Protein AF-A0A0F9DH88-F1 (afdb_monomer_lite)

Sequence (109 aa):
MDGSSNDLLNVPAGAGATTSATDVELRAWVEDVTGGRITGWTQISGGNRCRSWAVKLDGAGPAQAYLRYQPPRPPSAEPYTVWREARIYRAISQGAVSAPKIMAVHQHH

Structure (mmCIF, N/CA/C/O backbone):
data_AF-A0A0F9DH88-F1
#
_entry.id   AF-A0A0F9DH88-F1
#
loop_
_atom_site.group_PDB
_atom_site.id
_atom_site.type_symbol
_atom_site.label_atom_id
_atom_site.label_alt_id
_atom_site.label_comp_id
_atom_site.label_asym_id
_atom_site.label_entity_id
_atom_site.label_seq_id
_atom_site.pdbx_PDB_ins_code
_atom_site.Cartn_x
_atom_site.Cartn_y
_atom_site.Cartn_z
_atom_site.occupancy
_atom_site.B_iso_or_equiv
_atom_site.auth_seq_id
_atom_site.auth_comp_id
_atom_site.auth_asym_id
_atom_site.auth_atom_id
_atom_site.pdbx_PDB_model_num
ATOM 1 N N . MET A 1 1 ? 39.513 -44.204 -30.984 1.00 46.72 1 MET A N 1
ATOM 2 C CA . MET A 1 1 ? 40.817 -43.589 -30.688 1.00 46.72 1 MET A CA 1
ATOM 3 C C . MET A 1 1 ? 41.009 -42.557 -31.779 1.00 46.72 1 MET A C 1
ATOM 5 O O . MET A 1 1 ? 41.108 -42.960 -32.925 1.00 46.72 1 MET A O 1
ATOM 9 N N . ASP A 1 2 ? 40.818 -41.259 -31.583 1.00 38.81 2 ASP A N 1
ATOM 10 C CA . ASP A 1 2 ? 40.855 -40.415 -30.384 1.00 38.81 2 ASP A CA 1
ATOM 11 C C . ASP A 1 2 ? 39.871 -39.253 -30.631 1.00 38.81 2 ASP A C 1
ATOM 13 O O . ASP A 1 2 ? 39.606 -38.896 -31.772 1.00 38.81 2 ASP A O 1
ATOM 17 N N . GLY A 1 3 ? 39.129 -38.760 -29.649 1.00 34.03 3 GLY A N 1
ATOM 18 C CA . GLY A 1 3 ? 39.657 -37.889 -28.608 1.00 34.03 3 GLY A CA 1
ATOM 19 C C . GLY A 1 3 ? 38.814 -36.615 -28.641 1.00 34.03 3 GLY A C 1
ATOM 20 O O . GLY A 1 3 ? 39.105 -35.682 -29.380 1.00 34.03 3 GLY A O 1
ATOM 21 N N . SER A 1 4 ? 37.704 -36.639 -27.906 1.00 44.72 4 SER A N 1
ATOM 22 C CA . SER A 1 4 ? 36.816 -35.501 -27.695 1.00 44.72 4 SER A CA 1
ATOM 23 C C . SER A 1 4 ? 37.589 -34.302 -27.144 1.00 44.72 4 SER A C 1
ATOM 25 O O . SER A 1 4 ? 38.230 -34.425 -26.105 1.00 44.72 4 SER A O 1
ATOM 27 N N . SER A 1 5 ? 37.429 -33.135 -27.765 1.00 40.72 5 SER A N 1
ATOM 28 C CA . SER A 1 5 ? 37.581 -31.846 -27.087 1.00 40.72 5 SER A CA 1
ATOM 29 C C . SER A 1 5 ? 36.367 -31.000 -27.433 1.00 40.72 5 SER A C 1
ATOM 31 O O . SER A 1 5 ? 36.267 -30.417 -28.509 1.00 40.72 5 SER A O 1
ATOM 33 N N . ASN A 1 6 ? 35.396 -31.033 -26.525 1.00 38.16 6 ASN A N 1
ATOM 34 C CA . ASN A 1 6 ? 34.231 -30.167 -26.531 1.00 38.16 6 ASN A CA 1
ATOM 35 C C . ASN A 1 6 ? 34.643 -28.917 -25.745 1.00 38.16 6 ASN A C 1
ATOM 37 O O . ASN A 1 6 ? 34.663 -28.936 -24.513 1.00 38.16 6 ASN A O 1
ATOM 41 N N . ASP A 1 7 ? 35.059 -27.873 -26.457 1.00 39.53 7 ASP A N 1
ATOM 42 C CA . ASP A 1 7 ? 35.441 -26.601 -25.853 1.00 39.53 7 ASP A CA 1
ATOM 43 C C . ASP A 1 7 ? 34.192 -25.887 -25.306 1.00 39.53 7 ASP A C 1
ATOM 45 O O . ASP A 1 7 ? 33.363 -25.355 -26.041 1.00 39.53 7 ASP A O 1
ATOM 49 N N . LEU A 1 8 ? 34.057 -25.959 -23.980 1.00 42.81 8 LEU A N 1
ATOM 50 C CA . LEU A 1 8 ? 33.535 -24.929 -23.077 1.00 42.81 8 LEU A CA 1
ATOM 51 C C . LEU A 1 8 ? 32.306 -24.138 -23.558 1.00 42.81 8 LEU A C 1
ATOM 53 O O . LEU A 1 8 ? 32.341 -22.920 -23.734 1.00 42.81 8 LEU A O 1
ATOM 57 N N . LEU A 1 9 ? 31.161 -24.818 -23.608 1.00 39.22 9 LEU A N 1
ATOM 58 C CA . LEU A 1 9 ? 29.888 -24.170 -23.312 1.00 39.22 9 LEU A CA 1
ATOM 59 C C . LEU A 1 9 ? 29.645 -24.196 -21.799 1.00 39.22 9 LEU A C 1
ATOM 61 O O . LEU A 1 9 ? 29.706 -25.249 -21.170 1.00 39.22 9 LEU A O 1
ATOM 65 N N . ASN A 1 10 ? 29.241 -23.031 -21.288 1.00 40.56 10 ASN A N 1
ATOM 66 C CA . ASN A 1 10 ? 28.396 -22.844 -20.110 1.00 40.56 10 ASN A CA 1
ATOM 67 C C . ASN A 1 10 ? 29.071 -22.812 -18.729 1.00 40.56 10 ASN A C 1
ATOM 69 O O . ASN A 1 10 ? 29.137 -23.837 -18.065 1.00 40.56 10 ASN A O 1
ATOM 73 N N . VAL A 1 11 ? 29.375 -21.600 -18.243 1.00 45.62 11 VAL A N 1
ATOM 74 C CA . VAL A 1 11 ? 28.784 -21.080 -16.989 1.00 45.62 11 VAL A CA 1
ATOM 75 C C . VAL A 1 11 ? 28.730 -19.541 -17.048 1.00 45.62 11 VAL A C 1
ATOM 77 O O . VAL A 1 11 ? 29.782 -18.903 -17.072 1.00 45.62 11 VAL A O 1
ATOM 80 N N . PRO A 1 12 ? 27.544 -18.915 -16.941 1.00 35.50 12 PRO A N 1
ATOM 81 C CA . PRO A 1 12 ? 27.421 -17.718 -16.127 1.00 35.50 12 PRO A CA 1
ATOM 82 C C . PRO A 1 12 ? 26.627 -18.048 -14.863 1.00 35.50 12 PRO A C 1
ATOM 84 O O . PRO A 1 12 ? 25.489 -18.513 -14.890 1.00 35.50 12 PRO A O 1
ATOM 87 N N . ALA A 1 13 ? 27.297 -17.815 -13.740 1.00 38.81 13 ALA A N 1
ATOM 88 C CA . ALA A 1 13 ? 26.762 -17.883 -12.398 1.00 38.81 13 ALA A CA 1
ATOM 89 C C . ALA A 1 13 ? 25.642 -16.847 -12.200 1.00 38.81 13 ALA A C 1
ATOM 91 O O . ALA A 1 13 ? 25.772 -15.704 -12.633 1.00 38.81 13 ALA A O 1
ATOM 92 N N . GLY A 1 14 ? 24.591 -17.229 -11.469 1.00 31.64 14 GLY A N 1
ATOM 93 C CA . GLY A 1 14 ? 23.650 -16.283 -10.860 1.00 31.64 14 GLY A CA 1
ATOM 94 C C . GLY A 1 14 ? 22.184 -16.561 -11.171 1.00 31.64 14 GLY A C 1
ATOM 95 O O . GLY A 1 14 ? 21.609 -15.988 -12.089 1.00 31.64 14 GLY A O 1
ATOM 96 N N . ALA A 1 15 ? 21.561 -17.410 -10.358 1.00 38.72 15 ALA A N 1
ATOM 97 C CA . ALA A 1 15 ? 20.118 -17.587 -10.315 1.00 38.72 15 ALA A CA 1
ATOM 98 C C . ALA A 1 15 ? 19.390 -16.282 -9.919 1.00 38.72 15 ALA A C 1
ATOM 100 O O . ALA A 1 15 ? 19.767 -15.632 -8.945 1.00 38.72 15 ALA A O 1
ATOM 101 N N . GLY A 1 16 ? 18.303 -15.967 -10.635 1.00 37.59 16 GLY A N 1
ATOM 102 C CA . GLY A 1 16 ? 17.187 -15.162 -10.125 1.00 37.59 16 GLY A CA 1
ATOM 103 C C . GLY A 1 16 ? 17.172 -13.672 -10.476 1.00 37.59 16 GLY A C 1
ATOM 104 O O . GLY A 1 16 ? 17.154 -12.835 -9.580 1.00 37.59 16 GLY A O 1
ATOM 105 N N . ALA A 1 17 ? 17.083 -13.310 -11.759 1.00 44.44 17 ALA A N 1
ATOM 106 C CA . ALA A 1 17 ? 16.547 -11.996 -12.121 1.00 44.44 17 ALA A CA 1
ATOM 107 C C . ALA A 1 17 ? 15.016 -12.023 -11.964 1.00 44.44 17 ALA A C 1
ATOM 109 O O . ALA A 1 17 ? 14.288 -12.234 -12.931 1.00 44.44 17 ALA A O 1
ATOM 110 N N . THR A 1 18 ? 14.509 -11.867 -10.739 1.00 62.09 18 THR A N 1
ATOM 111 C CA . THR A 1 18 ? 13.068 -11.693 -10.516 1.00 62.09 18 THR A CA 1
ATOM 112 C C . THR A 1 18 ? 12.672 -10.339 -11.104 1.00 62.09 18 THR A C 1
ATOM 114 O O . THR A 1 18 ? 13.226 -9.307 -10.723 1.00 62.09 18 THR A O 1
ATOM 117 N N . THR A 1 19 ? 11.778 -10.318 -12.090 1.00 76.50 19 THR A N 1
ATOM 118 C CA . THR A 1 19 ? 11.334 -9.073 -12.731 1.00 76.50 19 THR A CA 1
ATOM 119 C C . THR A 1 19 ? 10.601 -8.187 -11.721 1.00 76.50 19 THR A C 1
ATOM 121 O O . THR A 1 19 ? 9.960 -8.676 -10.793 1.00 76.50 19 THR A O 1
ATOM 124 N N . SER A 1 20 ? 10.721 -6.865 -11.866 1.00 84.75 20 SER A N 1
ATOM 125 C CA . SER A 1 20 ? 9.971 -5.937 -11.018 1.00 84.75 20 SER A CA 1
ATOM 126 C C . SER A 1 20 ? 8.473 -6.029 -11.294 1.00 84.75 20 SER A C 1
ATOM 128 O O . SER A 1 20 ? 8.076 -5.970 -12.453 1.00 84.75 20 SER A O 1
ATOM 130 N N . ALA A 1 21 ? 7.667 -6.058 -10.233 1.00 88.81 21 ALA A N 1
ATOM 131 C CA . ALA A 1 21 ? 6.224 -5.910 -10.325 1.00 88.81 21 ALA A CA 1
ATOM 132 C C . ALA A 1 21 ? 5.841 -4.572 -10.979 1.00 88.81 21 ALA A C 1
ATOM 134 O O . ALA A 1 21 ? 6.419 -3.507 -10.700 1.00 88.81 21 ALA A O 1
ATOM 135 N N . THR A 1 22 ? 4.842 -4.658 -11.844 1.00 91.81 22 THR A N 1
ATOM 136 C CA . THR A 1 22 ? 4.170 -3.547 -12.509 1.00 91.81 22 THR A CA 1
ATOM 137 C C . THR A 1 22 ? 3.169 -2.872 -11.571 1.00 91.81 22 THR A C 1
ATOM 139 O O . THR A 1 22 ? 2.713 -3.454 -10.588 1.00 91.81 22 THR A O 1
ATOM 142 N N . ASP A 1 23 ? 2.768 -1.639 -11.888 1.00 92.94 23 ASP A N 1
ATOM 143 C CA . ASP A 1 23 ? 1.724 -0.936 -11.127 1.00 92.94 23 ASP A CA 1
ATOM 144 C C . ASP A 1 23 ? 0.386 -1.695 -11.128 1.00 92.94 23 ASP A C 1
ATOM 146 O O . ASP A 1 23 ? -0.353 -1.630 -10.149 1.00 92.94 23 ASP A O 1
ATOM 150 N N . VAL A 1 24 ? 0.077 -2.432 -12.201 1.00 95.00 24 VAL A N 1
ATOM 151 C CA . VAL A 1 24 ? -1.144 -3.247 -12.298 1.00 95.00 24 VAL A CA 1
ATOM 152 C C . VAL A 1 24 ? -1.108 -4.392 -11.289 1.00 95.00 24 VAL A C 1
ATOM 154 O O . VAL A 1 24 ? -2.062 -4.563 -10.536 1.00 95.00 24 VAL A O 1
ATOM 157 N N . GLU A 1 25 ? 0.004 -5.126 -11.221 1.00 94.50 25 GLU A N 1
ATOM 158 C CA . GLU A 1 25 ? 0.179 -6.226 -10.264 1.00 94.50 25 GLU A CA 1
ATOM 159 C C . GLU A 1 25 ? 0.152 -5.724 -8.817 1.00 94.50 25 GLU A C 1
ATOM 161 O O . GLU A 1 25 ? -0.493 -6.329 -7.962 1.00 94.50 25 GLU A O 1
ATOM 166 N N . LEU A 1 26 ? 0.789 -4.580 -8.542 1.00 94.75 26 LEU A N 1
ATOM 167 C CA . LEU A 1 26 ? 0.775 -3.975 -7.209 1.00 94.75 26 LEU A CA 1
ATOM 168 C C . LEU A 1 26 ? -0.636 -3.559 -6.781 1.00 94.75 26 LEU A C 1
ATOM 170 O O . LEU A 1 26 ? -1.018 -3.782 -5.634 1.00 94.75 26 LEU A O 1
ATOM 174 N N . ARG A 1 27 ? -1.417 -2.963 -7.687 1.00 96.62 27 ARG A N 1
ATOM 175 C CA . ARG A 1 27 ? -2.805 -2.574 -7.406 1.00 96.62 27 ARG A CA 1
ATOM 176 C C . ARG A 1 27 ? -3.693 -3.786 -7.170 1.00 96.62 27 ARG A C 1
ATOM 178 O O . ARG A 1 27 ? -4.405 -3.802 -6.172 1.00 96.62 27 ARG A O 1
ATOM 185 N N . ALA A 1 28 ? -3.599 -4.796 -8.034 1.00 95.56 28 ALA A N 1
ATOM 186 C CA . ALA A 1 28 ? -4.364 -6.031 -7.897 1.00 95.56 28 ALA A CA 1
ATOM 187 C C . ALA A 1 28 ? -4.092 -6.706 -6.545 1.00 95.56 28 ALA A C 1
ATOM 189 O O . ALA A 1 28 ? -5.025 -7.088 -5.846 1.00 95.56 28 ALA A O 1
ATOM 190 N N . TRP A 1 29 ? -2.822 -6.770 -6.132 1.00 95.19 29 TRP A N 1
ATOM 191 C CA . TRP A 1 29 ? -2.461 -7.312 -4.825 1.00 95.19 29 TRP A CA 1
ATOM 192 C C . TRP A 1 29 ? -3.037 -6.493 -3.664 1.00 95.19 29 TRP A C 1
ATOM 194 O O . TRP A 1 29 ? -3.521 -7.066 -2.692 1.00 95.19 29 TRP A O 1
ATOM 204 N N . VAL A 1 30 ? -3.016 -5.158 -3.747 1.00 95.12 30 VAL A N 1
ATOM 205 C CA . VAL A 1 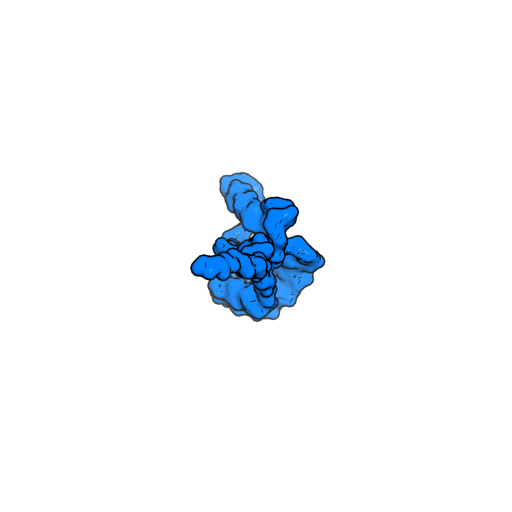30 ? -3.605 -4.303 -2.706 1.00 95.12 30 VAL A CA 1
ATOM 206 C C . VAL A 1 30 ? -5.118 -4.509 -2.603 1.00 95.12 30 VAL A C 1
ATOM 208 O O . VAL A 1 30 ? -5.631 -4.625 -1.492 1.00 95.12 30 VAL A O 1
ATOM 211 N N . GLU A 1 31 ? -5.842 -4.571 -3.718 1.00 94.69 31 GLU A N 1
ATOM 212 C CA . GLU A 1 31 ? -7.292 -4.817 -3.695 1.00 94.69 31 GLU A CA 1
ATOM 213 C C . GLU A 1 31 ? -7.620 -6.191 -3.094 1.00 94.69 31 GLU A C 1
ATOM 215 O O . GLU A 1 31 ? -8.499 -6.284 -2.239 1.00 94.69 31 GLU A O 1
ATOM 220 N N . ASP A 1 32 ? -6.850 -7.226 -3.444 1.00 94.06 32 ASP A N 1
ATOM 221 C CA . ASP A 1 32 ? -6.991 -8.582 -2.898 1.00 94.06 32 ASP A CA 1
ATOM 222 C C . ASP A 1 32 ? -6.811 -8.617 -1.370 1.00 94.06 32 ASP A C 1
ATOM 224 O O . ASP A 1 32 ? -7.704 -9.045 -0.637 1.00 94.06 32 ASP A O 1
ATOM 228 N N . VAL A 1 33 ? -5.699 -8.082 -0.850 1.00 94.06 33 VAL A N 1
ATOM 229 C CA . VAL A 1 33 ? -5.403 -8.159 0.595 1.00 94.06 33 VAL A CA 1
ATOM 230 C C . VAL A 1 33 ? -6.238 -7.211 1.451 1.00 94.06 33 VAL A C 1
ATOM 232 O O . VAL A 1 33 ? -6.324 -7.394 2.667 1.00 94.06 33 VAL A O 1
ATOM 235 N N . THR A 1 34 ? -6.809 -6.163 0.856 1.00 91.94 34 THR A N 1
ATOM 236 C CA . THR A 1 34 ? -7.657 -5.210 1.585 1.00 91.94 34 THR A CA 1
ATOM 237 C C . THR A 1 34 ? -9.147 -5.500 1.440 1.00 91.94 34 THR A C 1
ATOM 239 O O . THR A 1 34 ? -9.926 -5.007 2.257 1.00 91.94 34 THR A O 1
ATOM 242 N N . GLY A 1 35 ? -9.549 -6.275 0.426 1.00 92.31 35 GLY A N 1
ATOM 243 C CA . GLY A 1 35 ? -10.949 -6.477 0.047 1.00 92.31 35 GLY A CA 1
ATOM 244 C C . GLY A 1 35 ? -11.653 -5.195 -0.419 1.00 92.31 35 GLY A C 1
ATOM 245 O O . GLY A 1 35 ? -12.880 -5.169 -0.508 1.00 92.31 35 GLY A O 1
ATOM 246 N N . GLY A 1 36 ? -10.898 -4.116 -0.650 1.00 93.38 36 GLY A N 1
ATOM 247 C CA . GLY A 1 36 ? -11.400 -2.810 -1.061 1.00 93.38 36 GLY A CA 1
ATOM 248 C C . GLY A 1 36 ? -11.004 -2.485 -2.495 1.00 93.38 36 GLY A C 1
ATOM 249 O O . GLY A 1 36 ? -9.998 -2.976 -2.999 1.00 93.38 36 GLY A O 1
ATOM 250 N N . ARG A 1 37 ? -11.777 -1.619 -3.149 1.00 96.38 37 ARG A N 1
ATOM 251 C CA . ARG A 1 37 ? -11.476 -1.115 -4.492 1.00 96.38 37 ARG A CA 1
ATOM 252 C C . ARG A 1 37 ? -10.625 0.145 -4.406 1.00 96.38 37 ARG A C 1
ATOM 254 O O . ARG A 1 37 ? -10.971 1.067 -3.669 1.00 96.38 37 ARG A O 1
ATOM 261 N N . ILE A 1 38 ? -9.554 0.237 -5.188 1.00 97.25 38 ILE A N 1
ATOM 262 C CA . ILE A 1 38 ? -8.699 1.427 -5.226 1.00 97.25 38 ILE A CA 1
ATOM 263 C C . ILE A 1 38 ? -9.425 2.569 -5.941 1.00 97.25 38 ILE A C 1
ATOM 265 O O . ILE A 1 38 ? -9.783 2.479 -7.114 1.00 97.25 38 ILE A O 1
ATOM 269 N N . THR A 1 39 ? -9.581 3.688 -5.239 1.00 97.81 39 THR A N 1
ATOM 270 C CA . THR A 1 39 ? -10.149 4.941 -5.765 1.00 97.81 39 THR A CA 1
ATOM 271 C C . THR A 1 39 ? -9.102 6.044 -5.910 1.00 97.81 39 THR A C 1
ATOM 273 O O . THR A 1 39 ? -9.340 7.050 -6.576 1.00 97.81 39 THR A O 1
ATOM 276 N N . GLY A 1 40 ? -7.915 5.860 -5.324 1.00 96.88 40 GLY A N 1
ATOM 277 C CA . GLY A 1 40 ? -6.799 6.791 -5.444 1.00 96.88 40 GLY A CA 1
ATOM 278 C C . GLY A 1 40 ? -5.453 6.093 -5.302 1.00 96.88 40 GLY A C 1
ATOM 279 O O . GLY A 1 40 ? -5.273 5.248 -4.428 1.00 96.88 40 GLY A O 1
ATOM 280 N N . TRP A 1 41 ? -4.506 6.473 -6.157 1.00 97.19 41 TRP A N 1
ATOM 281 C CA . TRP A 1 41 ? -3.165 5.898 -6.224 1.00 97.19 41 TRP A CA 1
ATOM 282 C C . TRP A 1 41 ? -2.145 7.008 -6.446 1.00 97.19 41 TRP A C 1
ATOM 284 O O . TRP A 1 41 ? -2.028 7.542 -7.550 1.00 97.19 41 TRP A O 1
ATOM 294 N N . THR A 1 42 ? -1.423 7.383 -5.394 1.00 96.44 42 THR A N 1
ATOM 295 C CA . THR A 1 42 ? -0.461 8.488 -5.451 1.00 96.44 42 THR A CA 1
ATOM 296 C C . THR A 1 42 ? 0.893 8.008 -4.974 1.00 96.44 42 THR A C 1
ATOM 298 O O . THR A 1 42 ? 1.050 7.650 -3.807 1.00 96.44 42 THR A O 1
ATOM 301 N N . GLN A 1 43 ? 1.884 8.016 -5.866 1.00 94.44 43 GLN A N 1
ATOM 302 C CA . GLN A 1 43 ? 3.255 7.699 -5.488 1.00 94.44 43 GLN A CA 1
ATOM 303 C C . GLN A 1 43 ? 3.826 8.845 -4.642 1.00 94.44 43 GLN A C 1
ATOM 305 O O . GLN A 1 43 ? 3.867 9.987 -5.090 1.00 94.44 43 GLN A O 1
ATOM 310 N N . ILE A 1 44 ? 4.243 8.539 -3.412 1.00 92.31 44 ILE A N 1
ATOM 311 C CA . ILE A 1 44 ? 4.797 9.519 -2.462 1.00 92.31 44 ILE A CA 1
ATOM 312 C C . ILE A 1 44 ? 6.319 9.572 -2.568 1.00 92.31 44 ILE A C 1
ATOM 314 O O . ILE A 1 44 ? 6.920 10.637 -2.463 1.00 92.31 44 ILE A O 1
ATOM 318 N N . SER A 1 45 ? 6.957 8.421 -2.774 1.00 84.81 45 SER A N 1
ATOM 319 C CA . SER A 1 45 ? 8.403 8.337 -2.938 1.00 84.81 45 SER A CA 1
ATOM 320 C C . SER A 1 45 ? 8.771 7.342 -4.032 1.00 84.81 45 SER A C 1
ATOM 322 O O . SER A 1 45 ? 8.126 6.305 -4.231 1.00 84.81 45 SER A O 1
ATOM 324 N N . GLY A 1 46 ? 9.819 7.680 -4.780 1.00 72.62 46 GLY A N 1
ATOM 325 C CA . GLY A 1 46 ? 10.345 6.865 -5.863 1.00 72.62 46 GLY A CA 1
ATOM 326 C C . GLY A 1 46 ? 11.864 6.909 -5.876 1.00 72.62 46 GLY A C 1
ATOM 327 O O . GLY A 1 46 ? 12.459 7.978 -5.939 1.00 72.62 46 GLY A O 1
ATOM 328 N N . GLY A 1 47 ? 12.488 5.737 -5.814 1.00 68.69 47 GLY A N 1
ATOM 329 C CA . GLY A 1 47 ? 13.918 5.564 -6.030 1.00 68.69 47 GLY A CA 1
ATOM 330 C C . GLY A 1 47 ? 14.246 4.099 -6.300 1.00 68.69 47 GLY A C 1
ATOM 331 O O . GLY A 1 47 ? 13.422 3.216 -6.061 1.00 68.69 47 GLY A O 1
ATOM 332 N N . ASN A 1 48 ? 15.473 3.825 -6.751 1.00 67.50 48 ASN A N 1
ATOM 333 C CA . ASN A 1 48 ? 15.913 2.467 -7.112 1.00 67.50 48 ASN A CA 1
ATOM 334 C C . ASN A 1 48 ? 15.863 1.465 -5.944 1.00 67.50 48 ASN A C 1
ATOM 336 O O . ASN A 1 48 ? 15.933 0.259 -6.158 1.00 67.50 48 ASN A O 1
ATOM 340 N N . ARG A 1 49 ? 15.761 1.950 -4.699 1.00 72.31 49 ARG A N 1
ATOM 341 C CA . ARG A 1 49 ? 15.722 1.104 -3.502 1.00 72.31 49 ARG A CA 1
ATOM 342 C C . ARG A 1 49 ? 14.298 0.714 -3.117 1.00 72.31 49 ARG A C 1
ATOM 344 O O . ARG A 1 49 ? 14.029 -0.475 -2.979 1.00 72.31 49 ARG A O 1
ATOM 351 N N . CYS A 1 50 ? 13.417 1.689 -2.933 1.00 84.69 50 CYS A N 1
ATOM 352 C CA . CYS A 1 50 ? 12.037 1.478 -2.512 1.00 84.69 50 CYS A CA 1
ATOM 353 C C . CYS A 1 50 ? 11.131 2.506 -3.186 1.00 84.69 50 CYS A C 1
ATOM 355 O O . CYS A 1 50 ? 11.527 3.651 -3.416 1.00 84.69 50 CYS A O 1
ATOM 357 N N . ARG A 1 51 ? 9.901 2.085 -3.452 1.00 90.50 51 ARG A N 1
ATOM 358 C CA . ARG A 1 51 ? 8.808 2.925 -3.927 1.00 90.50 51 ARG A CA 1
ATOM 359 C C . ARG A 1 51 ? 7.661 2.837 -2.931 1.00 90.50 51 ARG A C 1
ATOM 361 O O . ARG A 1 51 ? 7.448 1.775 -2.342 1.00 90.50 51 ARG A O 1
ATOM 368 N N . SER A 1 52 ? 6.936 3.935 -2.759 1.00 93.31 52 SER A N 1
ATOM 369 C CA . SER A 1 52 ? 5.793 3.966 -1.853 1.00 93.31 52 SER A CA 1
ATOM 370 C C . SER A 1 52 ? 4.616 4.738 -2.422 1.00 93.31 52 SER A C 1
ATOM 372 O O . SER A 1 52 ? 4.801 5.745 -3.110 1.00 93.31 52 SER A O 1
ATOM 374 N N . TRP A 1 53 ? 3.410 4.313 -2.050 1.00 96.06 53 TRP A N 1
ATOM 375 C CA . TRP A 1 53 ? 2.160 4.937 -2.473 1.00 96.06 53 TRP A CA 1
ATOM 376 C C . TRP A 1 53 ? 1.234 5.174 -1.285 1.00 96.06 53 TRP A C 1
ATOM 378 O O . TRP A 1 53 ? 1.104 4.319 -0.408 1.00 96.06 53 TRP A O 1
ATOM 388 N N . ALA A 1 54 ? 0.550 6.317 -1.298 1.00 96.19 54 ALA A N 1
ATOM 389 C CA . ALA A 1 54 ? -0.709 6.471 -0.585 1.00 96.19 54 ALA A CA 1
ATOM 390 C C . ALA A 1 54 ? -1.836 5.920 -1.456 1.00 96.19 54 ALA A C 1
ATOM 392 O O . ALA A 1 54 ? -1.982 6.297 -2.624 1.00 96.19 54 ALA A O 1
ATOM 393 N N . VAL A 1 55 ? -2.632 5.041 -0.860 1.00 97.25 55 VAL A N 1
ATOM 394 C CA . VAL A 1 55 ? -3.741 4.358 -1.515 1.00 97.25 55 VAL A CA 1
ATOM 395 C C . VAL A 1 55 ? -5.035 4.768 -0.828 1.00 97.25 55 VAL A C 1
ATOM 397 O O . VAL A 1 55 ? -5.136 4.696 0.396 1.00 97.25 55 VAL A O 1
ATOM 400 N N . LYS A 1 56 ? -6.021 5.201 -1.613 1.00 97.31 56 LYS A N 1
ATOM 401 C CA . LYS A 1 56 ? -7.402 5.390 -1.154 1.00 97.31 56 LYS A CA 1
ATOM 402 C C . LYS A 1 56 ? -8.234 4.205 -1.615 1.00 97.31 56 LYS A C 1
ATOM 404 O O . LYS A 1 56 ? -8.118 3.797 -2.772 1.00 97.31 56 LYS A O 1
ATOM 409 N N . LEU A 1 57 ? -9.047 3.677 -0.711 1.00 96.38 57 LEU A N 1
ATOM 410 C CA . LEU A 1 57 ? -9.844 2.474 -0.908 1.00 96.38 57 LEU A CA 1
ATOM 411 C C . LEU A 1 57 ? -11.310 2.769 -0.586 1.00 96.38 57 LEU A C 1
ATOM 413 O O . LEU A 1 57 ? -11.608 3.596 0.275 1.00 96.38 57 LEU A O 1
ATOM 417 N N . ASP A 1 58 ? -12.205 2.077 -1.278 1.00 96.00 58 ASP A N 1
ATOM 418 C CA . ASP A 1 58 ? -13.634 2.017 -0.979 1.00 96.00 58 ASP A CA 1
ATOM 419 C C . ASP A 1 58 ? -14.043 0.566 -0.675 1.00 96.00 58 ASP A C 1
ATOM 421 O O . ASP A 1 58 ? -13.485 -0.370 -1.255 1.00 96.00 58 ASP A O 1
ATOM 425 N N . GLY A 1 59 ? -14.993 0.369 0.240 1.00 90.19 59 GLY A N 1
ATOM 426 C CA . GLY A 1 59 ? -15.449 -0.948 0.700 1.00 90.19 59 GLY A CA 1
ATOM 427 C C . GLY A 1 59 ? -15.357 -1.160 2.216 1.00 90.19 59 GLY A C 1
ATOM 428 O O . GLY A 1 59 ? -15.199 -0.223 2.992 1.00 90.19 59 GLY A O 1
ATOM 429 N N . ALA A 1 60 ? -15.477 -2.421 2.645 1.00 80.81 60 ALA A N 1
ATOM 430 C CA . ALA A 1 60 ? -15.518 -2.798 4.065 1.00 80.81 60 ALA A CA 1
ATOM 431 C C . ALA A 1 60 ? -14.147 -2.744 4.776 1.00 80.81 60 ALA A C 1
ATOM 433 O O . ALA A 1 60 ? -14.083 -2.811 6.005 1.00 80.81 60 ALA A O 1
ATOM 434 N N . GLY A 1 61 ? -13.056 -2.657 4.010 1.00 80.44 61 GLY A N 1
ATOM 435 C CA . GLY A 1 61 ? -11.689 -2.519 4.511 1.00 80.44 61 GLY A CA 1
ATOM 436 C C . GLY A 1 61 ? -11.349 -1.091 4.969 1.00 80.44 61 GLY A C 1
ATOM 437 O O . GLY A 1 61 ? -12.224 -0.238 5.114 1.00 80.44 61 GLY A O 1
ATOM 438 N N . PRO A 1 62 ? -10.065 -0.786 5.226 1.00 87.56 62 PRO A N 1
ATOM 439 C CA . PRO A 1 62 ? -9.669 0.570 5.585 1.00 87.56 62 PRO A CA 1
ATOM 440 C C . PRO A 1 62 ? -9.820 1.517 4.395 1.00 87.56 62 PRO A C 1
ATOM 442 O O . PRO A 1 62 ? -9.423 1.181 3.287 1.00 87.56 62 PRO A O 1
ATOM 445 N N . ALA A 1 63 ? -10.290 2.741 4.644 1.00 91.81 63 ALA A N 1
ATOM 446 C CA . ALA A 1 63 ? -10.445 3.769 3.608 1.00 91.81 63 ALA A CA 1
ATOM 447 C C . ALA A 1 63 ? -9.107 4.276 3.025 1.00 91.81 63 ALA A C 1
ATOM 449 O O . ALA A 1 63 ? -9.074 4.910 1.968 1.00 91.81 63 ALA A O 1
ATOM 450 N N . GLN A 1 64 ? -7.994 4.044 3.728 1.00 93.25 64 GLN A N 1
ATOM 451 C CA . GLN A 1 64 ? -6.652 4.437 3.301 1.00 93.25 64 GLN A CA 1
ATOM 452 C C . GLN A 1 64 ? -5.625 3.368 3.675 1.00 93.25 64 GLN A C 1
ATOM 454 O O . GLN A 1 64 ? -5.694 2.778 4.753 1.00 93.25 64 GLN A O 1
ATOM 459 N N . ALA A 1 65 ? -4.641 3.170 2.803 1.00 94.19 65 ALA A N 1
ATOM 460 C CA . ALA A 1 65 ? -3.501 2.298 3.038 1.00 94.19 65 ALA A CA 1
ATOM 461 C C . ALA A 1 65 ? -2.204 2.950 2.546 1.00 94.19 65 ALA A C 1
ATOM 463 O O . ALA A 1 65 ? -2.205 3.850 1.703 1.00 94.19 65 ALA A 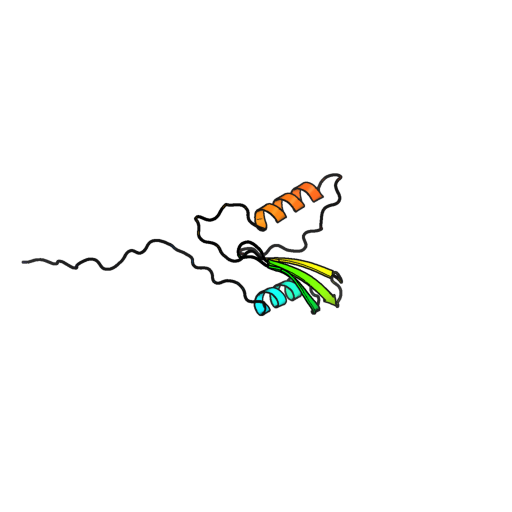O 1
ATOM 464 N N . TYR A 1 66 ? -1.081 2.476 3.080 1.00 93.62 66 TYR A N 1
ATOM 465 C CA . TYR A 1 66 ? 0.250 2.870 2.636 1.00 93.62 66 TYR A CA 1
ATOM 466 C C . TYR A 1 66 ? 0.989 1.644 2.113 1.00 93.62 66 TYR A C 1
ATOM 468 O O . TYR A 1 66 ? 1.264 0.709 2.867 1.00 93.62 66 TYR A O 1
ATOM 476 N N . LEU A 1 67 ? 1.301 1.647 0.819 1.00 93.50 67 LEU A N 1
ATOM 477 C CA . LEU A 1 67 ? 2.046 0.572 0.177 1.00 93.50 67 LEU A CA 1
ATOM 478 C C . LEU A 1 67 ? 3.533 0.909 0.171 1.00 93.50 67 LEU A C 1
ATOM 480 O O . LEU A 1 67 ? 3.920 2.001 -0.249 1.00 93.50 67 LEU A O 1
ATOM 484 N N . ARG A 1 68 ? 4.364 -0.065 0.547 1.00 92.00 68 ARG A N 1
ATOM 485 C CA . ARG A 1 68 ? 5.809 -0.052 0.302 1.00 92.00 68 ARG A CA 1
ATOM 486 C C . ARG A 1 68 ? 6.183 -1.220 -0.598 1.00 92.00 68 ARG A C 1
ATOM 488 O O . ARG A 1 68 ? 5.868 -2.359 -0.279 1.00 92.00 68 ARG A O 1
ATOM 495 N N . TYR A 1 69 ? 6.887 -0.928 -1.685 1.00 89.94 69 TYR A N 1
ATOM 496 C CA . TYR A 1 69 ? 7.418 -1.919 -2.613 1.00 89.94 69 TYR A CA 1
ATOM 497 C C . TYR A 1 69 ? 8.926 -1.763 -2.739 1.00 89.94 69 TYR A C 1
ATOM 499 O O . TYR A 1 69 ? 9.440 -0.663 -2.972 1.00 89.94 69 TYR A O 1
ATOM 507 N N . GLN A 1 70 ? 9.631 -2.880 -2.654 1.00 87.94 70 GLN A N 1
ATOM 508 C CA . GLN A 1 70 ? 11.040 -2.955 -2.981 1.00 87.94 70 GLN A CA 1
ATOM 509 C C . GLN A 1 70 ? 11.206 -3.762 -4.270 1.00 87.94 70 GLN A C 1
ATOM 511 O O . GLN A 1 70 ? 10.932 -4.959 -4.270 1.00 87.94 70 GLN A O 1
ATOM 516 N N . PRO A 1 71 ? 11.681 -3.141 -5.364 1.00 84.12 71 PRO A N 1
ATOM 517 C CA . PRO A 1 71 ? 12.077 -3.888 -6.546 1.00 84.12 71 PRO A CA 1
ATOM 518 C C . PRO A 1 71 ? 13.115 -4.967 -6.201 1.00 84.12 71 PRO A C 1
ATOM 520 O O . PRO A 1 71 ? 13.971 -4.714 -5.342 1.00 84.12 71 PRO A O 1
ATOM 523 N N . PRO A 1 72 ? 13.091 -6.130 -6.878 1.00 79.06 72 PRO A N 1
ATOM 524 C CA . PRO A 1 72 ? 14.167 -7.107 -6.797 1.00 79.06 72 PRO A CA 1
ATOM 525 C C . PRO A 1 72 ? 15.521 -6.435 -7.027 1.00 79.06 72 PRO A C 1
ATOM 527 O O . PRO A 1 72 ? 15.681 -5.617 -7.936 1.00 79.06 72 PRO A O 1
ATOM 530 N N . ARG A 1 73 ? 16.493 -6.749 -6.168 1.00 74.50 73 ARG A N 1
ATOM 531 C CA . ARG A 1 73 ? 17.852 -6.205 -6.246 1.00 74.50 73 ARG A CA 1
ATOM 532 C C . ARG A 1 73 ? 18.860 -7.340 -6.412 1.00 74.50 73 ARG A C 1
ATOM 534 O O . ARG A 1 73 ? 18.579 -8.452 -5.964 1.00 74.50 73 ARG A O 1
ATOM 541 N N . PRO A 1 74 ? 20.038 -7.064 -6.999 1.00 69.50 74 PRO A N 1
ATOM 542 C CA . PRO A 1 74 ? 21.116 -8.039 -7.054 1.00 69.50 74 PRO A CA 1
ATOM 543 C C . PRO A 1 74 ? 21.492 -8.542 -5.648 1.00 69.50 74 PRO A C 1
ATOM 545 O O . PRO A 1 74 ? 21.400 -7.763 -4.693 1.00 69.50 74 PRO A O 1
ATOM 548 N N . PRO A 1 75 ? 21.997 -9.783 -5.513 1.00 64.50 75 PRO A N 1
ATOM 549 C CA . PRO A 1 75 ? 22.407 -10.359 -4.226 1.00 64.50 75 PRO A CA 1
ATOM 550 C C . PRO A 1 75 ? 23.467 -9.544 -3.465 1.00 64.50 75 PRO A C 1
ATOM 552 O O . PRO A 1 75 ? 23.628 -9.713 -2.262 1.00 64.50 75 PRO A O 1
ATOM 555 N N . SER A 1 76 ? 24.192 -8.663 -4.161 1.00 67.81 76 SER A N 1
ATOM 556 C CA . SER A 1 76 ? 25.213 -7.769 -3.604 1.00 67.81 76 SER A CA 1
ATOM 557 C C . SER A 1 76 ? 24.659 -6.498 -2.946 1.00 67.81 76 SER A C 1
ATOM 559 O O . SER A 1 76 ? 25.426 -5.736 -2.359 1.00 67.81 76 SER A O 1
ATOM 561 N N . ALA A 1 77 ? 23.353 -6.227 -3.044 1.00 63.12 77 ALA A N 1
ATOM 562 C CA . ALA A 1 77 ? 22.740 -5.072 -2.397 1.00 63.12 77 ALA A CA 1
ATOM 563 C C . ALA A 1 77 ? 22.579 -5.297 -0.881 1.00 63.12 77 ALA A C 1
ATOM 565 O O . ALA A 1 77 ? 22.289 -6.406 -0.438 1.00 63.12 77 ALA A O 1
ATOM 566 N N . GLU A 1 78 ? 22.726 -4.230 -0.084 1.00 61.59 78 GLU A N 1
ATOM 567 C CA . GLU A 1 78 ? 22.585 -4.284 1.379 1.00 61.59 78 GLU A CA 1
ATOM 568 C C . GLU A 1 78 ? 21.303 -5.014 1.840 1.00 61.59 78 GLU A C 1
ATOM 570 O O . GLU A 1 78 ? 20.228 -4.808 1.263 1.00 61.59 78 GLU A O 1
ATOM 575 N N . PRO A 1 79 ? 21.368 -5.777 2.949 1.00 61.28 79 PRO A N 1
ATOM 576 C CA . PRO A 1 79 ? 20.280 -6.637 3.424 1.00 61.28 79 PRO A CA 1
ATOM 577 C C . PRO A 1 79 ? 19.114 -5.876 4.079 1.00 61.28 79 PRO A C 1
ATOM 579 O O . PRO A 1 79 ? 18.240 -6.493 4.694 1.00 61.28 79 PRO A O 1
ATOM 582 N N . TYR A 1 80 ? 19.089 -4.540 4.023 1.00 59.16 80 TYR A N 1
ATOM 583 C CA . TYR A 1 80 ? 17.966 -3.775 4.556 1.00 59.16 80 TYR A CA 1
ATOM 584 C C . TYR A 1 80 ? 16.803 -3.788 3.561 1.00 59.16 80 TYR A C 1
ATOM 586 O O . TYR A 1 80 ? 16.820 -3.097 2.536 1.00 59.16 80 TYR A O 1
ATOM 594 N N . THR A 1 81 ? 15.807 -4.618 3.870 1.00 72.56 81 THR A N 1
ATOM 595 C CA . THR A 1 81 ? 14.630 -4.852 3.035 1.00 72.56 81 THR A CA 1
ATOM 596 C C . THR A 1 81 ? 13.345 -4.358 3.699 1.00 72.56 81 THR A C 1
ATOM 598 O O . THR A 1 81 ? 13.258 -4.307 4.928 1.00 72.56 81 THR A O 1
ATOM 601 N N . VAL A 1 82 ? 12.313 -4.051 2.906 1.00 72.56 82 VAL A N 1
ATOM 602 C CA . VAL A 1 82 ? 10.959 -3.713 3.414 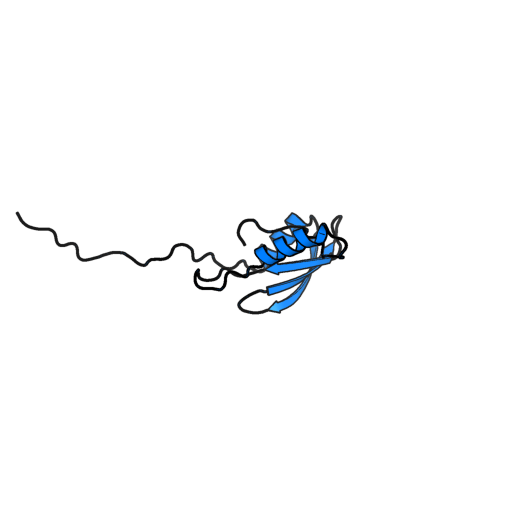1.00 72.56 82 VAL A CA 1
ATOM 603 C C . VAL A 1 82 ? 10.410 -4.806 4.343 1.00 72.56 82 VAL A C 1
ATOM 605 O O . VAL A 1 82 ? 9.706 -4.533 5.312 1.00 72.56 82 VAL A O 1
ATOM 608 N N . TRP A 1 83 ? 10.818 -6.055 4.136 1.00 72.25 83 TRP A N 1
ATOM 609 C CA . TRP A 1 83 ? 10.528 -7.160 5.048 1.00 72.25 83 TRP A CA 1
ATOM 610 C C . TRP A 1 83 ? 11.108 -6.972 6.447 1.00 72.25 83 TRP A C 1
ATOM 612 O O . TRP A 1 83 ? 10.451 -7.264 7.450 1.00 72.25 83 TRP A O 1
ATOM 622 N N . ARG A 1 84 ? 12.348 -6.484 6.535 1.00 74.69 84 ARG A N 1
ATOM 623 C CA . ARG A 1 84 ? 12.991 -6.214 7.820 1.00 74.69 84 ARG A CA 1
ATOM 624 C C . ARG A 1 84 ? 1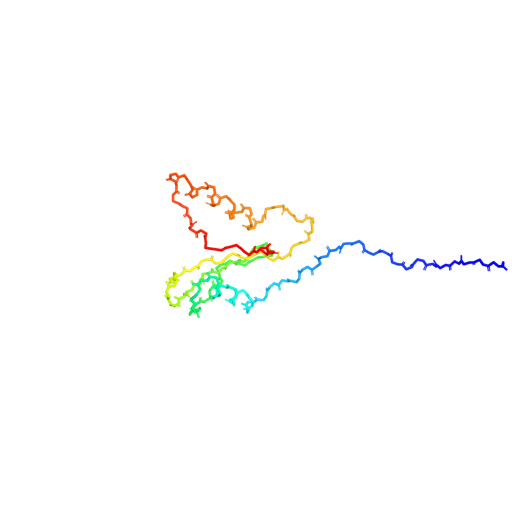2.282 -5.073 8.546 1.00 74.69 84 ARG A C 1
ATOM 626 O O . ARG A 1 84 ? 12.079 -5.178 9.752 1.00 74.69 84 ARG A O 1
ATOM 633 N N . GLU A 1 85 ? 11.834 -4.051 7.818 1.00 75.88 85 GLU A N 1
ATOM 634 C CA . GLU A 1 85 ? 10.982 -2.986 8.363 1.00 75.88 85 GLU A CA 1
ATOM 635 C C . GLU A 1 85 ? 9.652 -3.543 8.899 1.00 75.88 85 GLU A C 1
ATOM 637 O O . GLU A 1 85 ? 9.288 -3.264 10.039 1.00 75.88 85 GLU A O 1
ATOM 642 N N . ALA A 1 86 ? 8.955 -4.395 8.137 1.00 76.81 86 ALA A N 1
ATOM 643 C CA . ALA A 1 86 ? 7.702 -5.013 8.578 1.00 76.81 86 ALA A CA 1
ATOM 644 C C . ALA A 1 86 ? 7.881 -5.860 9.852 1.00 76.81 86 ALA A C 1
ATOM 646 O O . ALA A 1 86 ? 7.035 -5.827 10.749 1.00 76.81 86 ALA A O 1
ATOM 647 N N . ARG A 1 87 ? 9.005 -6.582 9.975 1.00 79.50 87 ARG A N 1
ATOM 648 C CA . ARG A 1 87 ? 9.356 -7.327 11.195 1.00 79.50 87 ARG A CA 1
ATOM 649 C C . ARG A 1 87 ? 9.571 -6.398 12.393 1.00 79.50 87 ARG A C 1
ATOM 651 O O . ARG A 1 87 ? 9.121 -6.726 13.488 1.00 79.50 87 ARG A O 1
ATOM 658 N N . ILE A 1 88 ? 10.221 -5.250 12.187 1.00 79.00 88 ILE A N 1
ATOM 659 C CA . ILE A 1 88 ? 10.419 -4.231 13.228 1.00 79.00 88 ILE A CA 1
ATOM 660 C C . ILE A 1 88 ? 9.069 -3.654 13.669 1.00 79.00 88 ILE A C 1
ATOM 662 O O . ILE A 1 88 ? 8.793 -3.629 14.865 1.00 79.00 88 ILE A O 1
ATOM 666 N N . TYR A 1 89 ? 8.195 -3.269 12.733 1.00 77.94 89 TYR A N 1
ATOM 667 C CA . TYR A 1 89 ? 6.868 -2.748 13.079 1.00 77.94 89 TYR A CA 1
ATOM 668 C C . TYR A 1 89 ? 6.022 -3.763 13.846 1.00 77.94 89 TYR A C 1
ATOM 670 O O . TYR A 1 89 ? 5.387 -3.393 14.830 1.00 77.94 89 TYR A O 1
ATOM 678 N N . ARG A 1 90 ? 6.066 -5.049 13.469 1.00 77.56 90 ARG A N 1
ATOM 679 C CA . ARG A 1 90 ? 5.400 -6.113 14.237 1.00 77.56 90 ARG A CA 1
ATOM 680 C C . ARG A 1 90 ? 5.931 -6.199 15.668 1.00 77.56 90 ARG A C 1
ATOM 682 O O . ARG A 1 90 ? 5.128 -6.232 16.593 1.00 77.56 90 ARG A O 1
ATOM 689 N N . ALA A 1 91 ? 7.249 -6.177 15.855 1.00 79.62 91 ALA A N 1
ATOM 690 C CA . ALA A 1 91 ? 7.851 -6.229 17.188 1.00 79.62 91 ALA A CA 1
ATOM 691 C C . ALA A 1 91 ? 7.486 -5.003 18.046 1.00 79.62 91 ALA A C 1
ATOM 693 O O . ALA A 1 91 ? 7.163 -5.151 19.219 1.00 79.62 91 ALA A O 1
ATOM 694 N N . ILE A 1 92 ? 7.480 -3.800 17.461 1.00 77.44 92 ILE A N 1
ATOM 695 C CA . ILE A 1 92 ? 7.144 -2.564 18.185 1.00 77.44 92 ILE A CA 1
ATOM 696 C C . ILE A 1 92 ? 5.645 -2.488 18.500 1.00 77.44 92 ILE A C 1
ATOM 698 O O . ILE A 1 92 ? 5.285 -2.018 19.574 1.00 77.44 92 ILE A O 1
ATOM 702 N N . SER A 1 93 ? 4.772 -2.999 17.622 1.00 74.56 93 SER A N 1
ATOM 703 C CA . SER A 1 93 ? 3.314 -2.996 17.838 1.00 74.56 93 SER A CA 1
ATOM 704 C C . SER A 1 93 ? 2.853 -3.798 19.062 1.00 74.56 93 SER A C 1
ATOM 706 O O . SER A 1 93 ? 1.722 -3.637 19.506 1.00 74.56 93 SER A O 1
ATOM 708 N N . GLN A 1 94 ? 3.725 -4.649 19.614 1.00 72.38 94 GLN A N 1
ATOM 709 C CA . GLN A 1 94 ? 3.484 -5.393 20.854 1.00 72.38 94 GLN A CA 1
ATOM 710 C C . GLN A 1 94 ? 3.878 -4.605 22.118 1.00 72.38 94 GLN A C 1
ATOM 712 O O . GLN A 1 94 ? 3.643 -5.077 23.227 1.00 72.38 94 GLN A O 1
ATOM 717 N N . GLY A 1 95 ? 4.499 -3.432 21.966 1.00 67.69 95 GLY A N 1
ATOM 718 C CA . GLY A 1 95 ? 4.908 -2.554 23.061 1.00 67.69 95 GLY A CA 1
ATOM 719 C C . GLY A 1 95 ? 3.954 -1.377 23.286 1.00 67.69 95 GLY A C 1
ATOM 720 O O . GLY A 1 95 ? 2.907 -1.258 22.661 1.00 67.69 95 GLY A O 1
ATOM 721 N N . ALA A 1 96 ? 4.348 -0.455 24.168 1.00 69.00 96 ALA A N 1
ATOM 722 C CA . ALA A 1 96 ? 3.557 0.731 24.525 1.00 69.00 96 ALA A CA 1
ATOM 723 C C . ALA A 1 96 ? 3.614 1.875 23.486 1.00 69.00 96 ALA A C 1
ATOM 725 O O . ALA A 1 96 ? 3.132 2.976 23.749 1.00 69.00 96 ALA A O 1
ATOM 726 N N . VAL A 1 97 ? 4.237 1.650 22.325 1.00 71.12 97 VAL A N 1
ATOM 727 C CA . VAL A 1 97 ? 4.431 2.675 21.291 1.00 71.12 97 VAL A CA 1
ATOM 728 C C . VAL A 1 97 ? 3.410 2.474 20.178 1.00 71.12 97 VAL A C 1
ATOM 730 O O . VAL A 1 97 ? 3.275 1.377 19.640 1.00 71.12 97 VAL A O 1
ATOM 733 N N . SER A 1 98 ? 2.723 3.552 19.795 1.00 72.06 98 SER A N 1
ATOM 734 C CA . SER A 1 98 ? 1.815 3.534 18.646 1.00 72.06 98 SER A CA 1
ATOM 735 C C . SER A 1 98 ? 2.606 3.281 17.361 1.00 72.06 98 SER A C 1
ATOM 737 O O . SER A 1 98 ? 3.425 4.106 16.949 1.00 72.06 98 SER A O 1
ATOM 739 N N . ALA A 1 99 ? 2.382 2.121 16.745 1.00 74.69 99 ALA A N 1
ATOM 740 C CA . ALA A 1 99 ? 3.018 1.707 15.502 1.00 74.69 99 ALA A CA 1
ATOM 741 C C . ALA A 1 99 ? 1.969 1.533 14.391 1.00 74.69 99 ALA A C 1
ATOM 743 O O . ALA A 1 99 ? 0.827 1.160 14.677 1.00 74.69 99 ALA A O 1
ATOM 744 N N . PRO A 1 100 ? 2.337 1.748 13.113 1.00 79.00 100 PRO A N 1
ATOM 745 C CA . PRO A 1 100 ? 1.451 1.448 11.997 1.00 79.00 100 PRO A CA 1
ATOM 746 C C . PRO A 1 100 ? 0.995 -0.0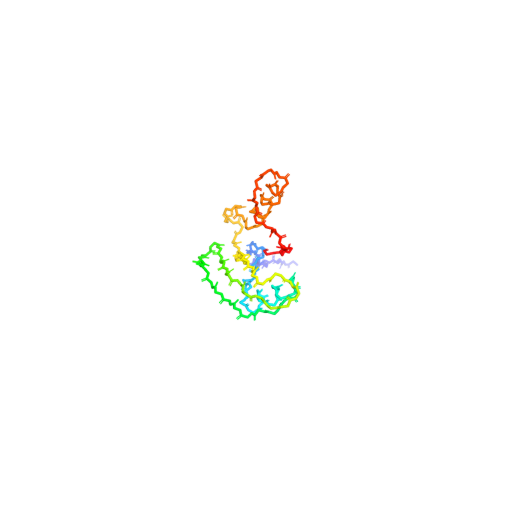15 12.021 1.00 79.00 100 PRO A C 1
ATOM 748 O O . PRO A 1 100 ? 1.809 -0.933 12.156 1.00 79.00 100 PRO A O 1
ATOM 751 N N . LYS A 1 101 ? -0.310 -0.243 11.844 1.00 83.44 101 LYS A N 1
ATOM 752 C CA . LYS A 1 101 ? -0.859 -1.594 11.708 1.00 83.44 101 LYS A CA 1
ATOM 753 C C . LYS A 1 101 ? -0.412 -2.192 10.373 1.00 83.44 101 LYS A C 1
ATOM 755 O O . LYS A 1 101 ? -0.766 -1.685 9.312 1.00 83.44 101 LYS A O 1
ATOM 760 N N . ILE A 1 102 ? 0.323 -3.300 10.425 1.00 86.12 102 ILE A N 1
ATOM 761 C CA . ILE A 1 102 ? 0.671 -4.072 9.228 1.00 86.12 102 ILE A CA 1
ATOM 762 C C . ILE A 1 102 ? -0.553 -4.874 8.787 1.00 86.12 102 ILE A C 1
ATOM 764 O O . ILE A 1 102 ? -1.021 -5.739 9.524 1.00 86.12 102 ILE A O 1
ATOM 768 N N . MET A 1 103 ? -1.056 -4.591 7.587 1.00 85.81 103 MET A N 1
ATOM 769 C CA . MET A 1 103 ? -2.189 -5.317 7.008 1.00 85.81 103 MET A CA 1
ATOM 770 C C . MET A 1 103 ? -1.754 -6.625 6.349 1.00 85.81 103 MET A C 1
ATOM 772 O O . MET A 1 103 ? -2.289 -7.683 6.660 1.00 85.81 103 MET A O 1
ATOM 776 N N . ALA A 1 104 ? -0.753 -6.554 5.474 1.00 87.94 104 ALA A N 1
ATOM 777 C CA . ALA A 1 104 ? -0.236 -7.691 4.731 1.00 87.94 104 ALA A CA 1
ATOM 778 C C . ALA A 1 104 ? 1.249 -7.488 4.410 1.00 87.94 104 ALA A C 1
ATOM 780 O O . ALA A 1 104 ? 1.753 -6.364 4.401 1.00 87.94 104 ALA A O 1
ATOM 781 N N . VAL A 1 105 ? 1.946 -8.594 4.160 1.00 88.12 105 VAL A N 1
ATOM 782 C CA . VAL A 1 105 ? 3.317 -8.628 3.638 1.00 88.12 105 VAL A CA 1
ATOM 783 C C . VAL A 1 105 ? 3.325 -9.691 2.548 1.00 88.12 105 VAL A C 1
ATOM 785 O O . VAL A 1 105 ? 2.870 -10.809 2.796 1.00 88.12 105 VAL A O 1
ATOM 788 N N . HIS A 1 106 ? 3.787 -9.345 1.350 1.00 82.44 106 HIS A N 1
ATOM 789 C CA . HIS A 1 106 ? 3.888 -10.306 0.257 1.00 82.44 106 HIS A CA 1
ATOM 790 C C . HIS A 1 106 ? 4.944 -11.369 0.601 1.00 82.44 106 HIS A C 1
ATOM 792 O O . HIS A 1 106 ? 5.964 -11.033 1.186 1.00 82.44 106 HIS A O 1
ATOM 798 N N . GLN A 1 107 ? 4.723 -12.645 0.261 1.00 70.44 107 GLN A N 1
ATOM 799 C CA . GLN A 1 107 ? 5.608 -13.753 0.676 1.00 70.44 107 GLN A CA 1
ATOM 800 C C . GLN A 1 107 ? 6.922 -13.849 -0.114 1.00 70.44 107 GLN A C 1
ATOM 802 O O . GLN A 1 107 ? 7.837 -14.560 0.299 1.00 70.44 107 GLN A O 1
ATOM 807 N N . HIS A 1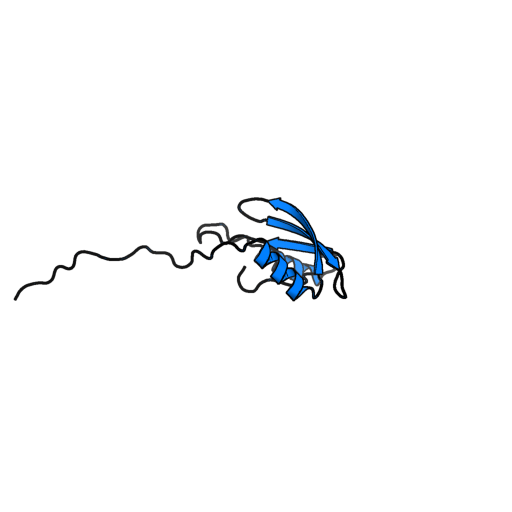 108 ? 7.048 -13.100 -1.213 1.00 62.81 108 HIS A N 1
ATOM 808 C CA . HIS A 1 108 ? 8.203 -13.179 -2.118 1.00 62.81 108 HIS A CA 1
ATOM 809 C C . HIS A 1 108 ? 8.737 -11.826 -2.625 1.00 62.81 108 HIS A C 1
ATOM 811 O O . HIS A 1 108 ? 9.694 -11.815 -3.396 1.00 62.81 108 HIS A O 1
ATOM 817 N N . HIS A 1 109 ? 8.140 -10.698 -2.215 1.00 52.72 109 HIS A N 1
ATOM 818 C CA . HIS A 1 109 ? 8.483 -9.348 -2.692 1.00 52.72 109 HIS A CA 1
ATOM 819 C C . HIS A 1 109 ? 8.473 -8.333 -1.548 1.00 52.72 109 HIS A C 1
ATOM 821 O O . HIS A 1 109 ? 7.669 -8.530 -0.609 1.00 52.72 109 HIS A O 1
#

pLDDT: mean 76.51, std 19.08, range [31.64, 97.81]

Radius of gyration: 20.58 Å; chains: 1; bounding box: 56×53×55 Å

Secondary structure (DSSP, 8-state):
-----------------PPPPPHHHHHHHHHHHH-SEEEEEEEEEE-SS-EEEEEEEESSS-SEEEEEE-----TTS-S--HHHHHHHHHHHHTTTS--PPP----S--

Foldseek 3Di:
DDDDDPPDDDDDDDDDPDFFDDPVRVQVVVCVLFVWHWPDWAWPDDDQAKTKIWTATDDPGDRIDIDIDGGDDGPPDDPDHVVVVVVVLVVCVVDPDDGDDDRDDDPPD

Organism: NCBI:txid412755